Protein AF-A0AAU2W4Q5-F1 (afdb_monomer_lite)

Foldseek 3Di:
DCLFFKKKFKAAPPPGTPDIDTHNDPVVNVVVQVVCCVVCLQGAFIKMWMWGQDPVGIGTPDIDTHHHDHPPPPPVPPDDDD

Sequence (82 aa):
MDDQRYHLTLTATANGTVMNGWWAGRATAERKFTSWIGSYSVMPGARIALAEQAADGMRIELASKFRDGPPTVTVDRFRAVG

Radius of gyration: 17.55 Å; chains: 1; bounding box: 36×39×59 Å

pLDDT: mean 79.58, std 16.01, range [40.59, 94.81]

Secondary structure (DSSP, 8-state):
-----EEEEEEETTTEEEEEEEES-HHHHHHHHHHHHHHHTTSTT-EEEEEEEETTEEEEEEEEE--SS-------------

Structure (mmCIF, N/CA/C/O backbone):
data_AF-A0AAU2W4Q5-F1
#
_entry.id   AF-A0AAU2W4Q5-F1
#
loop_
_atom_site.group_PDB
_atom_site.id
_atom_site.type_symbol
_atom_site.label_atom_id
_atom_site.label_alt_id
_atom_site.label_comp_id
_atom_site.label_asym_id
_atom_site.label_entity_id
_atom_site.label_seq_id
_atom_site.pdbx_PDB_ins_code
_atom_site.Cartn_x
_atom_site.Cartn_y
_atom_site.Cartn_z
_atom_site.occupancy
_atom_site.B_iso_or_equiv
_atom_site.auth_seq_id
_atom_site.auth_comp_id
_atom_site.auth_asym_id
_atom_site.auth_atom_id
_atom_site.pdbx_PDB_model_num
ATOM 1 N N . MET A 1 1 ? -14.681 13.227 11.743 1.00 43.72 1 MET A N 1
ATOM 2 C CA . MET A 1 1 ? -14.308 11.891 12.241 1.00 43.72 1 MET A CA 1
ATOM 3 C C . MET A 1 1 ? -13.459 11.257 11.168 1.00 43.72 1 MET A C 1
ATOM 5 O O . MET A 1 1 ? -13.999 10.788 10.175 1.00 43.72 1 MET A O 1
ATOM 9 N N . ASP A 1 2 ? -12.144 11.328 11.319 1.00 57.69 2 ASP A N 1
ATOM 10 C CA . ASP A 1 2 ? -11.240 10.537 10.494 1.00 57.69 2 ASP A CA 1
ATOM 11 C C . ASP A 1 2 ? -11.094 9.168 11.154 1.00 57.69 2 ASP A C 1
ATOM 13 O O . ASP A 1 2 ? -10.128 8.896 11.853 1.00 57.69 2 ASP A O 1
ATOM 17 N N . ASP A 1 3 ? -12.079 8.291 10.937 1.00 73.81 3 ASP A N 1
ATOM 18 C CA . ASP A 1 3 ? -12.006 6.868 11.315 1.00 73.81 3 ASP A CA 1
ATOM 19 C C . ASP A 1 3 ? -11.055 6.080 10.395 1.00 73.81 3 ASP A C 1
ATOM 21 O O . ASP A 1 3 ? -11.137 4.857 10.284 1.00 73.81 3 ASP A O 1
ATOM 25 N N . GLN A 1 4 ? -10.161 6.770 9.685 1.00 81.38 4 GLN A N 1
ATOM 26 C CA . GLN A 1 4 ? -9.250 6.173 8.727 1.00 81.38 4 GLN A CA 1
ATOM 27 C C . GLN A 1 4 ? -8.086 5.516 9.473 1.00 81.38 4 GLN A C 1
ATOM 29 O O . GLN A 1 4 ? -7.073 6.145 9.746 1.00 81.38 4 GLN A O 1
ATOM 34 N N . ARG A 1 5 ? -8.254 4.242 9.837 1.00 89.38 5 ARG A N 1
ATOM 35 C CA . ARG A 1 5 ? -7.273 3.479 10.624 1.00 89.38 5 ARG A CA 1
ATOM 36 C C . ARG A 1 5 ? -6.209 2.797 9.782 1.00 89.38 5 ARG A C 1
ATOM 38 O O . ARG A 1 5 ? -5.145 2.490 10.291 1.00 89.38 5 ARG A O 1
ATOM 45 N N . TYR A 1 6 ? -6.469 2.532 8.511 1.00 92.81 6 TYR A N 1
ATOM 46 C CA . TYR A 1 6 ? -5.582 1.730 7.678 1.00 92.81 6 TYR A CA 1
ATOM 47 C C . TYR A 1 6 ? -4.813 2.604 6.698 1.00 92.81 6 TYR A C 1
ATOM 49 O O . TYR A 1 6 ? -5.416 3.261 5.855 1.00 92.81 6 TYR A O 1
ATOM 57 N N . HIS A 1 7 ? -3.488 2.572 6.775 1.00 93.06 7 HIS A N 1
ATOM 58 C CA . HIS A 1 7 ? -2.579 3.346 5.943 1.00 93.06 7 HIS A CA 1
ATOM 59 C C . HIS A 1 7 ? -1.836 2.430 4.971 1.00 93.06 7 HIS A C 1
ATOM 61 O O . HIS A 1 7 ? -1.104 1.536 5.387 1.00 93.06 7 HIS A O 1
ATOM 67 N N . LEU A 1 8 ? -2.009 2.645 3.670 1.00 93.50 8 LEU A N 1
ATOM 68 C CA . LEU A 1 8 ? -1.260 1.940 2.632 1.00 93.50 8 LEU A CA 1
ATOM 69 C C . LEU A 1 8 ? -0.158 2.853 2.110 1.00 93.50 8 LEU A C 1
ATOM 71 O O . LEU A 1 8 ? -0.434 3.983 1.710 1.00 93.50 8 LEU A O 1
ATOM 75 N N . THR A 1 9 ? 1.060 2.336 2.031 1.00 93.19 9 THR A N 1
ATOM 76 C CA . THR A 1 9 ? 2.222 3.059 1.513 1.00 93.19 9 THR A CA 1
ATOM 77 C C . THR A 1 9 ? 2.852 2.266 0.379 1.00 93.19 9 THR A C 1
ATOM 79 O O . THR A 1 9 ? 3.122 1.075 0.529 1.00 93.19 9 THR A O 1
ATOM 82 N N . LEU A 1 10 ? 3.116 2.931 -0.742 1.00 90.19 10 LEU A N 1
ATOM 83 C CA . LEU A 1 10 ? 3.936 2.448 -1.848 1.00 90.19 10 LEU A CA 1
ATOM 84 C C . LEU A 1 10 ? 5.242 3.242 -1.849 1.00 90.19 10 LEU A C 1
ATOM 86 O O . LEU A 1 10 ? 5.233 4.468 -1.979 1.00 90.19 10 LEU A O 1
ATOM 90 N N . THR A 1 11 ? 6.365 2.546 -1.753 1.00 89.19 11 THR A N 1
ATOM 91 C CA . THR A 1 11 ? 7.697 3.117 -1.958 1.00 89.19 11 THR A CA 1
ATOM 92 C C . THR A 1 11 ? 8.379 2.431 -3.133 1.00 89.19 11 THR A C 1
ATOM 94 O O . THR A 1 11 ? 8.103 1.269 -3.420 1.00 89.19 11 THR A O 1
ATOM 97 N N . ALA A 1 12 ? 9.263 3.145 -3.821 1.00 81.56 12 ALA A N 1
ATOM 98 C CA . ALA A 1 12 ? 10.104 2.578 -4.871 1.00 81.56 12 ALA A CA 1
ATOM 99 C C . ALA A 1 12 ? 11.562 2.965 -4.626 1.00 81.56 12 ALA A C 1
ATOM 101 O O . ALA A 1 12 ? 11.835 4.093 -4.203 1.00 81.56 12 ALA A O 1
ATOM 102 N N . THR A 1 13 ? 12.488 2.037 -4.897 1.00 71.69 13 THR A N 1
ATOM 103 C CA . THR A 1 13 ? 13.926 2.190 -4.604 1.00 71.69 13 THR A CA 1
ATOM 104 C C . THR A 1 13 ? 14.518 3.475 -5.187 1.00 71.69 13 THR A C 1
ATOM 106 O O . THR A 1 13 ? 15.402 4.064 -4.575 1.00 71.69 13 THR A O 1
ATOM 109 N N . ALA A 1 14 ? 14.005 3.950 -6.326 1.00 66.25 14 ALA A N 1
ATOM 110 C CA . ALA A 1 14 ? 14.517 5.153 -6.972 1.00 66.25 14 ALA A CA 1
ATOM 111 C C . ALA A 1 14 ? 14.178 6.457 -6.221 1.00 66.25 14 ALA A C 1
ATOM 113 O O . ALA A 1 14 ? 15.032 7.334 -6.152 1.00 66.25 14 ALA A O 1
ATOM 114 N N . ASN A 1 15 ? 12.969 6.599 -5.650 1.00 60.47 15 ASN A N 1
ATOM 115 C CA . ASN A 1 15 ? 12.410 7.926 -5.325 1.00 60.47 15 ASN A CA 1
ATOM 116 C C . ASN A 1 15 ? 11.679 8.036 -3.964 1.00 60.47 15 ASN A C 1
ATOM 118 O O . ASN A 1 15 ? 11.002 9.032 -3.715 1.00 60.47 15 ASN A O 1
ATOM 122 N N . GLY A 1 16 ? 11.791 7.056 -3.061 1.00 69.81 16 GLY A N 1
ATOM 123 C CA . GLY A 1 16 ? 11.119 7.122 -1.753 1.00 69.81 16 GLY A CA 1
ATOM 124 C C . GLY A 1 16 ? 9.615 6.823 -1.832 1.00 69.81 16 GLY A C 1
ATOM 125 O O . GLY A 1 16 ? 9.191 6.014 -2.660 1.00 69.81 16 GLY A O 1
ATOM 126 N N . THR A 1 17 ? 8.805 7.393 -0.929 1.00 76.06 17 THR A N 1
ATOM 127 C CA . THR A 1 17 ? 7.343 7.186 -0.923 1.00 76.06 17 THR A CA 1
ATOM 128 C C . THR A 1 17 ? 6.732 7.761 -2.195 1.00 76.06 17 THR A C 1
ATOM 130 O O . THR A 1 17 ? 6.681 8.973 -2.371 1.00 76.06 17 THR A O 1
ATOM 133 N N . VAL A 1 18 ? 6.249 6.879 -3.067 1.00 83.75 18 VAL A N 1
ATOM 134 C CA . VAL A 1 18 ? 5.619 7.236 -4.344 1.00 83.75 18 VAL A CA 1
ATOM 135 C C . VAL A 1 18 ? 4.159 7.600 -4.123 1.00 83.75 18 VAL A C 1
ATOM 137 O O . VAL A 1 18 ? 3.643 8.527 -4.739 1.00 83.75 18 VAL A O 1
ATOM 140 N N . MET A 1 19 ? 3.480 6.857 -3.249 1.00 90.50 19 MET A N 1
ATOM 141 C CA . MET A 1 19 ? 2.057 7.041 -3.006 1.00 90.50 19 MET A CA 1
ATOM 142 C C . MET A 1 19 ? 1.680 6.550 -1.614 1.00 90.50 19 MET A C 1
ATOM 144 O O . MET A 1 19 ? 2.239 5.574 -1.111 1.00 90.50 19 MET A O 1
ATOM 148 N N . ASN A 1 20 ? 0.709 7.214 -0.999 1.00 92.69 20 ASN A N 1
ATOM 149 C CA . ASN A 1 20 ? 0.088 6.757 0.232 1.00 92.69 20 ASN A CA 1
ATOM 150 C C . ASN A 1 20 ? -1.425 7.010 0.208 1.00 92.69 20 ASN A C 1
ATOM 152 O O . ASN A 1 20 ? -1.921 7.773 -0.622 1.00 92.69 20 ASN A O 1
ATOM 156 N N . GLY A 1 21 ? -2.156 6.318 1.077 1.00 92.38 21 GLY A N 1
ATOM 157 C CA . GLY A 1 21 ? -3.590 6.514 1.245 1.00 92.38 21 GLY A CA 1
ATOM 158 C C . GLY A 1 21 ? -4.095 5.951 2.566 1.00 92.38 21 GLY A C 1
ATOM 159 O O . GLY A 1 21 ? -3.506 5.023 3.121 1.00 92.38 21 GLY A O 1
ATOM 160 N N . TRP A 1 22 ? -5.197 6.515 3.049 1.00 93.88 22 TRP A N 1
ATOM 161 C CA . TRP A 1 22 ? -5.840 6.137 4.300 1.00 93.88 22 TRP A CA 1
ATOM 162 C C . TRP A 1 22 ? -7.254 5.597 4.040 1.00 93.88 22 TRP A C 1
ATOM 164 O O . TRP A 1 22 ? -7.968 6.065 3.151 1.00 93.88 22 TRP A O 1
ATOM 174 N N . TRP A 1 23 ? -7.655 4.574 4.796 1.00 93.62 23 TRP A N 1
ATOM 175 C CA . TRP A 1 23 ? -8.974 3.944 4.711 1.00 93.62 23 TRP A CA 1
ATOM 176 C C . TRP A 1 23 ? -9.509 3.580 6.090 1.00 93.62 23 TRP A C 1
ATOM 178 O O . TRP A 1 23 ? -8.768 3.156 6.971 1.00 93.62 23 TRP A O 1
ATOM 188 N N . ALA A 1 24 ? -10.827 3.678 6.260 1.00 90.06 24 ALA A N 1
ATOM 189 C CA . ALA A 1 24 ? -11.481 3.331 7.520 1.00 90.06 24 ALA A CA 1
ATOM 190 C C . ALA A 1 24 ? -11.664 1.822 7.738 1.00 90.06 24 ALA A C 1
ATOM 192 O O . ALA A 1 24 ? -11.646 1.348 8.868 1.00 90.06 24 ALA A O 1
ATOM 193 N N . GLY A 1 25 ? -11.824 1.050 6.660 1.00 90.50 25 GLY A N 1
ATOM 194 C CA . GLY A 1 25 ? -12.134 -0.377 6.743 1.00 90.50 25 GLY A CA 1
ATOM 195 C C . GLY A 1 25 ? -11.007 -1.273 6.245 1.00 90.50 25 GLY A C 1
ATOM 196 O O . GLY A 1 25 ? -10.560 -1.118 5.104 1.00 90.50 25 GLY A O 1
ATOM 197 N N . ARG A 1 26 ? -10.651 -2.284 7.048 1.00 90.19 26 ARG A N 1
ATOM 198 C CA . ARG A 1 26 ? -9.645 -3.308 6.723 1.00 90.19 26 ARG A CA 1
ATOM 199 C C . ARG A 1 26 ? -9.890 -3.949 5.362 1.00 90.19 26 ARG A C 1
ATOM 201 O O . ARG A 1 26 ? -9.023 -3.919 4.501 1.00 90.19 26 ARG A O 1
ATOM 208 N N . ALA A 1 27 ? -11.112 -4.430 5.125 1.00 92.88 27 ALA A N 1
ATOM 209 C CA . ALA A 1 27 ? -11.480 -5.100 3.876 1.00 92.88 27 ALA A CA 1
ATOM 210 C C . ALA A 1 27 ? -11.336 -4.195 2.637 1.00 92.88 27 ALA A C 1
ATOM 212 O O . ALA A 1 27 ? -11.068 -4.658 1.529 1.00 92.88 27 ALA A O 1
ATOM 213 N N . THR A 1 28 ? -11.519 -2.881 2.782 1.00 93.56 28 THR A N 1
ATOM 214 C CA . THR A 1 28 ? -11.280 -1.936 1.681 1.00 93.56 28 THR A CA 1
ATOM 215 C C . THR A 1 28 ? -9.789 -1.689 1.492 1.00 93.56 28 THR A C 1
ATOM 217 O O . THR A 1 28 ? -9.322 -1.685 0.353 1.00 93.56 28 THR A O 1
ATOM 220 N N . ALA A 1 29 ? -9.040 -1.556 2.585 1.00 93.25 29 ALA A N 1
ATOM 221 C CA . ALA A 1 29 ? -7.598 -1.370 2.545 1.00 93.25 29 ALA A CA 1
ATOM 222 C C . ALA A 1 29 ? -6.869 -2.592 1.951 1.00 93.25 29 ALA A C 1
ATOM 224 O O . ALA A 1 29 ? -6.004 -2.427 1.098 1.00 93.25 29 ALA A O 1
ATOM 225 N N . GLU A 1 30 ? -7.282 -3.816 2.287 1.00 93.31 30 GLU A N 1
ATOM 226 C CA . GLU A 1 30 ? -6.752 -5.066 1.716 1.00 93.31 30 GLU A CA 1
ATOM 227 C C . GLU A 1 30 ? -7.064 -5.205 0.214 1.00 93.31 30 GLU A C 1
ATOM 229 O O . GLU A 1 30 ? -6.208 -5.605 -0.583 1.00 93.31 30 GLU A O 1
ATOM 234 N N . ARG A 1 31 ? -8.270 -4.803 -0.214 1.00 94.81 31 ARG A N 1
ATOM 235 C CA . ARG A 1 31 ? -8.615 -4.739 -1.646 1.00 94.81 31 ARG A CA 1
ATOM 236 C C . ARG A 1 31 ? -7.727 -3.741 -2.389 1.00 94.81 31 ARG A C 1
ATOM 238 O O . ARG A 1 31 ? -7.267 -4.032 -3.493 1.00 94.81 31 ARG A O 1
ATOM 245 N N . LYS A 1 32 ? -7.448 -2.582 -1.785 1.00 93.44 32 LYS A N 1
ATOM 246 C CA . LYS A 1 32 ? -6.534 -1.581 -2.354 1.00 93.44 32 LYS A CA 1
ATOM 247 C C . LYS A 1 32 ? -5.088 -2.065 -2.369 1.00 93.44 32 LYS A C 1
ATOM 249 O O . LYS A 1 32 ? -4.438 -1.909 -3.396 1.00 93.44 32 LYS A O 1
ATOM 254 N N . PHE A 1 33 ? -4.634 -2.737 -1.314 1.00 91.38 33 PHE A N 1
ATOM 255 C CA . PHE A 1 33 ? -3.327 -3.393 -1.252 1.00 91.38 33 PHE A CA 1
ATOM 256 C C . PHE A 1 33 ? -3.143 -4.368 -2.425 1.00 91.38 33 PHE A C 1
ATOM 258 O O . PHE A 1 33 ? -2.183 -4.250 -3.182 1.00 91.38 33 PHE A O 1
ATOM 265 N N . THR A 1 34 ? -4.116 -5.252 -2.658 1.00 91.81 34 THR A N 1
ATOM 266 C CA . THR A 1 34 ? -4.076 -6.217 -3.773 1.00 91.81 34 THR A CA 1
ATOM 267 C C . THR A 1 34 ? -4.089 -5.523 -5.139 1.00 91.81 34 THR A C 1
ATOM 269 O O . THR A 1 34 ? -3.328 -5.882 -6.037 1.00 91.81 34 THR A O 1
ATOM 272 N N . SER A 1 35 ? -4.913 -4.484 -5.297 1.00 93.94 35 SER A N 1
ATOM 273 C CA . SER A 1 35 ? -4.963 -3.682 -6.525 1.00 93.94 35 SER A CA 1
ATOM 274 C C . SER A 1 35 ? -3.634 -2.971 -6.815 1.00 93.94 35 SER A C 1
ATOM 276 O O . SER A 1 35 ? -3.196 -2.931 -7.968 1.00 93.94 35 SER A O 1
ATOM 278 N N . TRP A 1 36 ? -2.961 -2.453 -5.784 1.00 92.50 36 TRP A N 1
ATOM 279 C CA . TRP A 1 36 ? -1.650 -1.819 -5.923 1.00 92.50 36 TRP A CA 1
ATOM 280 C C . TRP A 1 36 ? -0.564 -2.838 -6.264 1.00 92.50 36 TRP A C 1
ATOM 282 O O . TRP A 1 36 ? 0.287 -2.539 -7.094 1.00 92.50 36 TRP A O 1
ATOM 292 N N . ILE A 1 37 ? -0.617 -4.054 -5.712 1.00 88.62 37 ILE A N 1
ATOM 293 C CA . ILE A 1 37 ? 0.287 -5.138 -6.124 1.00 88.62 37 ILE A CA 1
ATOM 294 C C . ILE A 1 37 ? 0.143 -5.411 -7.622 1.00 88.62 37 ILE A C 1
ATOM 296 O O . ILE A 1 37 ? 1.139 -5.411 -8.342 1.00 88.62 37 ILE A O 1
ATOM 300 N N . GLY A 1 38 ? -1.086 -5.588 -8.113 1.00 88.31 38 GLY A N 1
ATOM 301 C CA . GLY A 1 38 ? -1.321 -5.842 -9.537 1.00 88.31 38 GLY A CA 1
ATOM 302 C C . GLY A 1 38 ? -0.815 -4.716 -10.445 1.00 88.31 38 GLY A C 1
ATOM 303 O O . GLY A 1 38 ? -0.315 -4.983 -11.531 1.00 88.31 38 GLY A O 1
ATOM 304 N N . SER A 1 39 ? -0.892 -3.468 -9.981 1.00 88.94 39 SER A N 1
ATOM 305 C CA . SER A 1 39 ? -0.544 -2.291 -10.789 1.00 88.94 39 SER A CA 1
ATOM 306 C C . SER A 1 39 ? 0.940 -1.916 -10.721 1.00 88.94 39 SER A C 1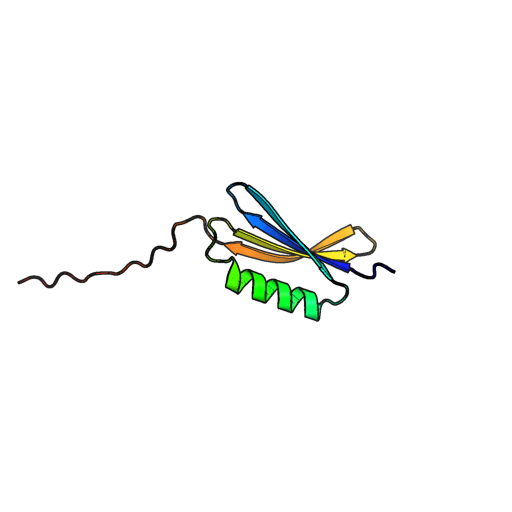
ATOM 308 O O . SER A 1 39 ? 1.503 -1.449 -11.707 1.00 88.94 39 SER A O 1
ATOM 310 N N . TYR A 1 40 ? 1.581 -2.104 -9.564 1.00 86.38 40 TYR A N 1
ATOM 311 C CA . TYR A 1 40 ? 2.915 -1.565 -9.278 1.00 86.38 40 TYR A CA 1
ATOM 312 C C . TYR A 1 40 ? 3.975 -2.636 -9.007 1.00 86.38 40 TYR A C 1
ATOM 314 O O . TYR A 1 40 ? 5.137 -2.289 -8.826 1.00 86.38 40 TYR A O 1
ATOM 322 N N . SER A 1 41 ? 3.633 -3.928 -9.024 1.00 81.94 41 SER A N 1
ATOM 323 C CA . SER A 1 41 ? 4.623 -5.015 -8.877 1.00 81.94 41 SER A CA 1
ATOM 324 C C . SER A 1 41 ? 5.695 -5.033 -9.969 1.00 81.94 41 SER A C 1
ATOM 326 O O . SER A 1 41 ? 6.783 -5.557 -9.746 1.00 81.94 41 SER A O 1
ATOM 328 N N . VAL A 1 42 ? 5.408 -4.443 -11.133 1.00 82.81 42 VAL A N 1
ATOM 329 C CA . VAL A 1 42 ? 6.355 -4.298 -12.250 1.00 82.81 42 VAL A CA 1
ATOM 330 C C . VAL A 1 42 ? 7.361 -3.164 -12.046 1.00 82.81 42 VAL A C 1
ATOM 332 O O . VAL A 1 42 ? 8.342 -3.079 -12.782 1.00 82.81 42 VAL A O 1
ATOM 335 N N . MET A 1 43 ? 7.117 -2.272 -11.082 1.00 80.88 43 MET A N 1
ATOM 336 C CA . MET A 1 43 ? 8.020 -1.168 -10.791 1.00 80.88 43 MET A CA 1
ATOM 337 C C . MET A 1 43 ? 9.236 -1.707 -10.018 1.00 80.88 43 MET A C 1
ATOM 339 O O . MET A 1 43 ? 9.061 -2.325 -8.962 1.00 80.88 43 MET A O 1
ATOM 343 N N . PRO A 1 44 ? 10.4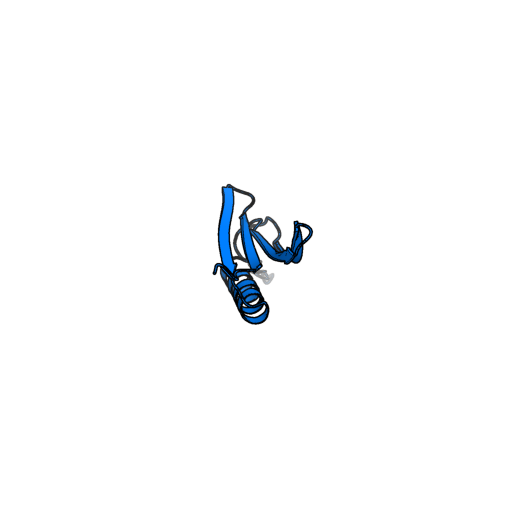68 -1.480 -10.513 1.00 78.69 44 PRO A N 1
ATOM 344 C CA . PRO A 1 44 ? 11.675 -1.969 -9.860 1.00 78.69 44 PRO A CA 1
ATOM 345 C C . PRO A 1 44 ? 11.763 -1.494 -8.413 1.00 78.69 44 PRO A C 1
ATOM 347 O O . PRO A 1 44 ? 11.596 -0.306 -8.116 1.00 78.69 44 PRO A O 1
ATOM 350 N N . GLY A 1 45 ? 11.963 -2.453 -7.509 1.00 82.50 45 GLY A N 1
ATOM 351 C CA . GLY A 1 45 ? 12.140 -2.151 -6.097 1.00 82.50 45 GLY A CA 1
ATOM 352 C C . GLY A 1 45 ? 10.888 -1.607 -5.406 1.00 82.50 45 GLY A C 1
ATOM 353 O O . GLY A 1 45 ? 10.981 -1.028 -4.321 1.00 82.50 45 GLY A O 1
ATOM 354 N N . ALA A 1 46 ? 9.710 -1.782 -6.014 1.00 86.81 46 ALA A N 1
ATOM 355 C CA . ALA A 1 46 ? 8.454 -1.421 -5.384 1.00 86.81 46 ALA A CA 1
ATOM 356 C C . ALA A 1 46 ? 8.259 -2.191 -4.073 1.00 86.81 46 ALA A C 1
ATOM 358 O O . ALA A 1 46 ? 8.466 -3.406 -3.975 1.00 86.81 46 ALA A O 1
ATOM 359 N N . ARG A 1 47 ? 7.810 -1.475 -3.051 1.00 88.94 47 ARG A N 1
ATOM 360 C CA . ARG A 1 47 ? 7.392 -2.032 -1.774 1.00 88.94 47 ARG A CA 1
ATOM 361 C C . ARG A 1 47 ? 6.047 -1.441 -1.409 1.00 88.94 47 ARG A C 1
ATOM 363 O O . ARG A 1 47 ? 5.882 -0.228 -1.386 1.00 88.94 47 ARG A O 1
ATOM 370 N N . ILE A 1 48 ? 5.096 -2.313 -1.112 1.00 91.00 48 ILE A N 1
ATOM 371 C CA . ILE A 1 48 ? 3.746 -1.933 -0.706 1.00 91.00 48 ILE A CA 1
ATOM 372 C C . ILE A 1 48 ? 3.547 -2.440 0.714 1.00 91.00 48 ILE A C 1
ATOM 374 O O . ILE A 1 48 ? 3.794 -3.615 0.987 1.00 91.00 48 ILE A O 1
ATOM 378 N N . ALA A 1 49 ? 3.130 -1.568 1.623 1.00 93.25 49 ALA A N 1
ATOM 379 C CA . ALA A 1 49 ? 2.885 -1.905 3.018 1.00 93.25 49 ALA A CA 1
ATOM 380 C C . ALA A 1 49 ? 1.529 -1.361 3.458 1.00 93.25 49 ALA A C 1
ATOM 382 O O . ALA A 1 49 ? 1.266 -0.174 3.295 1.00 93.25 49 ALA A O 1
ATOM 383 N N . LEU A 1 50 ? 0.689 -2.230 4.013 1.00 93.25 50 LEU A N 1
ATOM 384 C CA . LEU A 1 50 ? -0.538 -1.873 4.703 1.00 93.25 50 LEU A CA 1
ATOM 385 C C . LEU A 1 50 ? -0.261 -1.866 6.203 1.00 93.25 50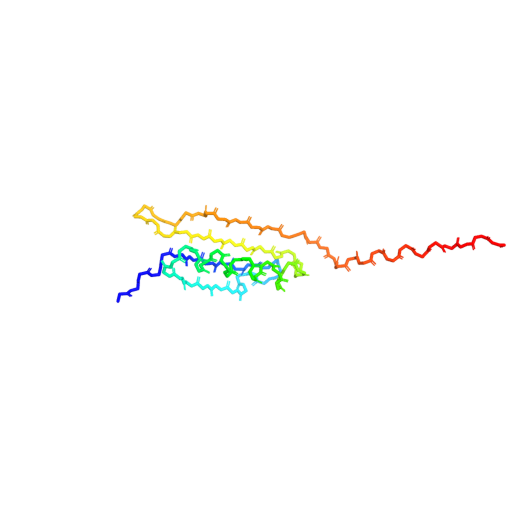 LEU A C 1
ATOM 387 O O . LEU A 1 50 ? 0.156 -2.879 6.767 1.00 93.25 50 LEU A O 1
ATOM 391 N N . ALA A 1 51 ? -0.524 -0.737 6.835 1.00 94.25 51 ALA A N 1
ATOM 392 C CA . ALA A 1 51 ? -0.446 -0.559 8.266 1.00 94.25 51 ALA A CA 1
ATOM 393 C C . ALA A 1 51 ? -1.824 -0.258 8.851 1.00 94.25 51 ALA A C 1
ATOM 395 O O . ALA A 1 51 ? -2.660 0.357 8.197 1.00 94.25 51 ALA A O 1
ATOM 396 N N . GL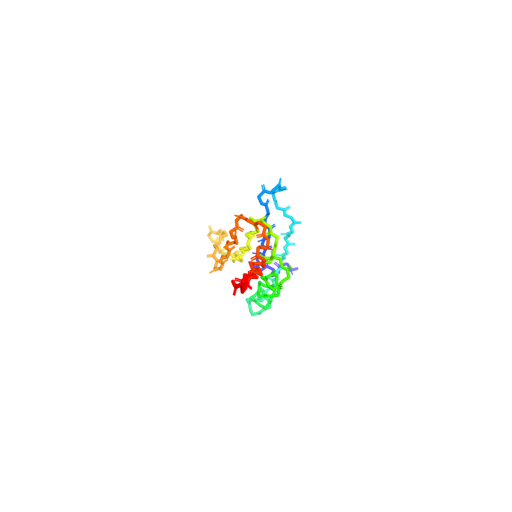U A 1 52 ? -2.040 -0.656 10.092 1.00 92.94 52 GLU A N 1
ATOM 397 C CA . GLU A 1 52 ? -3.172 -0.259 10.914 1.00 92.94 52 GLU A CA 1
ATOM 398 C C . GLU A 1 52 ? -2.686 0.684 12.016 1.00 92.94 52 GLU A C 1
ATOM 400 O O . GLU A 1 52 ? -1.664 0.447 12.658 1.00 92.94 52 GLU A O 1
ATOM 405 N N . GLN A 1 53 ? -3.416 1.768 12.231 1.00 91.06 53 GLN A N 1
ATOM 406 C CA . GLN A 1 53 ? -3.267 2.651 13.369 1.00 91.06 53 GLN A CA 1
ATOM 407 C C . GLN A 1 53 ? -4.046 2.048 14.537 1.00 91.06 53 GLN A C 1
ATOM 409 O O . GLN A 1 53 ? -5.278 2.084 14.582 1.00 91.06 53 GLN A O 1
ATOM 414 N N . ALA A 1 54 ? -3.296 1.481 15.472 1.00 84.50 54 ALA A N 1
ATOM 415 C CA . ALA A 1 54 ? -3.778 1.014 16.756 1.00 84.50 54 ALA A CA 1
ATOM 416 C C . ALA A 1 54 ? -3.564 2.096 17.829 1.00 84.50 54 ALA A C 1
ATOM 418 O O . ALA A 1 54 ? -2.934 3.130 17.595 1.00 84.50 54 ALA A O 1
ATOM 419 N N . ALA A 1 55 ? -4.107 1.863 19.025 1.00 81.94 55 ALA A N 1
ATOM 420 C CA . ALA A 1 55 ? -4.000 2.804 20.140 1.00 81.94 55 ALA A CA 1
ATOM 421 C C . ALA A 1 55 ? -2.547 3.039 20.601 1.00 81.94 55 ALA A C 1
ATOM 423 O O . ALA A 1 55 ? -2.245 4.085 21.168 1.00 81.94 55 ALA A O 1
ATOM 424 N N . ASP A 1 56 ? -1.658 2.077 20.355 1.00 84.00 56 ASP A N 1
ATOM 425 C CA . ASP A 1 56 ? -0.244 2.081 20.732 1.00 84.00 56 ASP A CA 1
ATOM 426 C C . ASP A 1 56 ? 0.699 2.502 19.589 1.00 84.00 56 ASP A C 1
ATOM 428 O O . ASP A 1 56 ? 1.911 2.589 19.791 1.00 84.00 56 ASP A O 1
ATOM 432 N N . GLY A 1 57 ? 0.163 2.807 18.401 1.00 85.94 57 GLY A N 1
ATOM 433 C CA . GLY A 1 57 ? 0.937 3.280 17.257 1.00 85.94 57 GLY A CA 1
ATOM 434 C C . GLY A 1 57 ? 0.540 2.628 15.935 1.00 85.94 57 GLY A C 1
ATOM 435 O O . GLY A 1 57 ? -0.548 2.085 15.773 1.00 85.94 57 GLY A O 1
ATOM 436 N N . MET A 1 58 ? 1.429 2.720 14.944 1.00 88.81 58 MET A N 1
ATOM 437 C CA . MET A 1 58 ? 1.199 2.165 13.610 1.00 88.81 58 MET A CA 1
ATOM 438 C C . MET A 1 58 ? 1.821 0.769 13.500 1.00 88.81 58 MET A C 1
ATOM 440 O O . MET A 1 58 ? 3.030 0.602 13.660 1.00 88.81 58 MET A O 1
ATOM 444 N N . ARG A 1 59 ? 0.996 -0.232 13.199 1.00 89.56 59 ARG A N 1
ATOM 445 C CA . ARG A 1 59 ? 1.373 -1.643 13.084 1.00 89.56 59 ARG A CA 1
ATOM 446 C C . ARG A 1 59 ? 1.294 -2.087 11.630 1.00 89.56 59 ARG A C 1
ATOM 448 O O . ARG A 1 59 ? 0.274 -1.892 10.986 1.00 89.56 59 ARG A O 1
ATOM 455 N N . ILE A 1 60 ? 2.356 -2.686 11.096 1.00 89.00 60 ILE A N 1
ATOM 456 C CA . ILE A 1 60 ? 2.326 -3.241 9.735 1.00 89.00 60 ILE A CA 1
ATOM 457 C C . ILE A 1 60 ? 1.546 -4.557 9.752 1.00 89.00 60 ILE A C 1
ATOM 459 O O . ILE A 1 60 ? 1.972 -5.512 10.396 1.00 89.00 60 ILE A O 1
ATOM 463 N N . GLU A 1 61 ? 0.439 -4.604 9.016 1.00 90.00 61 GLU A N 1
ATOM 464 C CA . GLU A 1 61 ? -0.419 -5.786 8.898 1.00 90.00 61 GLU A CA 1
ATOM 465 C C . GLU A 1 61 ? -0.050 -6.624 7.669 1.00 90.00 61 GLU A C 1
ATOM 467 O O . GLU A 1 61 ? 0.060 -7.844 7.759 1.00 90.00 61 GLU A O 1
ATOM 472 N N . LEU A 1 62 ? 0.204 -5.982 6.521 1.00 88.19 62 LEU A N 1
ATOM 473 C CA . LEU A 1 62 ? 0.638 -6.658 5.294 1.00 88.19 62 LEU A CA 1
ATOM 474 C C . LEU A 1 62 ? 1.810 -5.915 4.659 1.00 88.19 62 LEU A C 1
ATOM 476 O O . LEU A 1 62 ? 1.849 -4.686 4.641 1.00 88.19 62 LEU A O 1
ATOM 480 N N . ALA A 1 63 ? 2.751 -6.65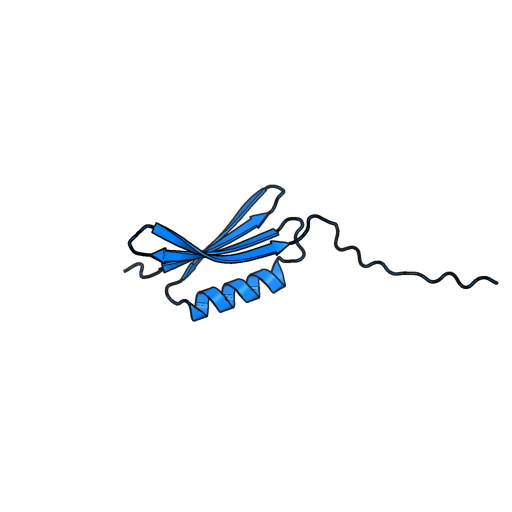1 4.072 1.00 87.81 63 ALA A N 1
ATOM 481 C CA . ALA A 1 63 ? 3.831 -6.059 3.296 1.00 87.81 63 ALA A CA 1
ATOM 482 C C . ALA A 1 63 ? 4.235 -6.954 2.124 1.00 87.81 63 ALA A C 1
ATOM 484 O O . ALA A 1 63 ? 4.298 -8.176 2.235 1.00 87.81 63 ALA A O 1
ATOM 485 N N . SER A 1 64 ? 4.549 -6.334 0.993 1.00 85.00 64 SER A N 1
ATOM 486 C CA . SER A 1 64 ? 5.118 -6.985 -0.184 1.00 85.00 64 SER A CA 1
ATOM 487 C C . SER A 1 64 ? 6.303 -6.178 -0.689 1.00 85.00 64 SER A C 1
ATOM 489 O O . SER A 1 64 ? 6.264 -4.948 -0.712 1.00 85.00 64 SER A O 1
ATOM 491 N N . LYS A 1 65 ? 7.371 -6.877 -1.075 1.00 80.88 65 LYS A N 1
ATOM 492 C CA . LYS A 1 65 ? 8.570 -6.294 -1.679 1.00 80.88 65 LYS A CA 1
ATOM 493 C C . LYS A 1 65 ? 8.821 -6.994 -3.006 1.00 80.88 65 LYS A C 1
ATOM 495 O O . LYS A 1 65 ? 8.918 -8.219 -3.038 1.00 80.88 65 LYS A O 1
ATOM 500 N N . PHE A 1 66 ? 8.961 -6.215 -4.066 1.00 79.56 66 PHE A N 1
ATOM 501 C CA . PHE A 1 66 ? 9.277 -6.708 -5.399 1.00 79.56 66 PHE A CA 1
ATOM 502 C C . PHE A 1 66 ? 10.777 -6.558 -5.661 1.00 79.56 66 PHE A C 1
ATOM 504 O O . PHE A 1 66 ? 11.435 -5.664 -5.120 1.00 79.56 66 PHE A O 1
ATOM 511 N N . ARG A 1 67 ? 11.349 -7.511 -6.404 1.00 69.38 67 ARG A N 1
ATOM 512 C CA . ARG A 1 67 ? 12.792 -7.555 -6.666 1.00 69.38 67 ARG A CA 1
ATOM 513 C C . ARG A 1 67 ? 13.186 -6.379 -7.562 1.00 69.38 67 ARG A C 1
ATOM 515 O O . ARG A 1 67 ? 12.464 -6.045 -8.494 1.00 69.38 67 ARG A O 1
ATOM 522 N N . ASP A 1 68 ? 14.347 -5.792 -7.297 1.00 64.3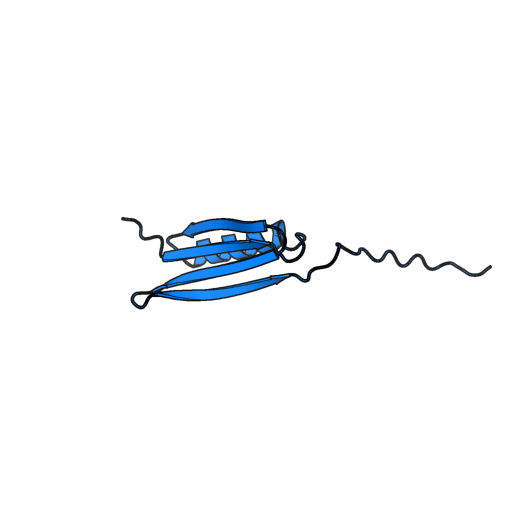1 68 ASP A N 1
ATOM 523 C CA . ASP A 1 68 ? 15.001 -4.904 -8.254 1.00 64.31 68 ASP A CA 1
ATOM 524 C C . ASP A 1 68 ? 15.528 -5.752 -9.415 1.00 64.31 68 ASP A C 1
ATOM 526 O O . ASP A 1 68 ? 16.364 -6.641 -9.239 1.00 64.31 68 ASP A O 1
ATOM 530 N N . GLY A 1 69 ? 14.981 -5.516 -10.598 1.00 53.09 69 GLY A N 1
ATOM 531 C CA . GLY A 1 69 ? 15.405 -6.129 -11.845 1.00 53.09 69 GLY A CA 1
ATOM 532 C C . GLY A 1 69 ? 14.490 -5.659 -12.971 1.00 53.09 69 GLY A C 1
ATOM 533 O O . GLY A 1 69 ? 13.304 -5.433 -12.719 1.00 53.09 69 GLY A O 1
ATOM 534 N N . PRO A 1 70 ? 14.999 -5.469 -14.201 1.00 51.88 70 PRO A N 1
ATOM 535 C CA . PRO A 1 70 ? 14.124 -5.215 -15.339 1.00 51.88 70 PRO A CA 1
ATOM 536 C C . PRO A 1 70 ? 13.083 -6.344 -15.431 1.00 51.88 70 PRO A C 1
ATOM 538 O O . PRO A 1 70 ? 13.400 -7.469 -15.034 1.00 51.88 70 PRO A O 1
ATOM 541 N N . PRO A 1 71 ? 11.864 -6.102 -15.953 1.00 48.50 71 PRO A N 1
ATOM 542 C CA . PRO A 1 71 ? 10.948 -7.180 -16.299 1.00 48.50 71 PRO A CA 1
ATOM 543 C C . PRO A 1 71 ? 11.603 -8.014 -17.406 1.00 48.50 71 PRO A C 1
ATOM 545 O O . PRO A 1 71 ? 11.420 -7.766 -18.595 1.00 48.50 71 PRO A O 1
ATOM 548 N N . THR A 1 72 ? 12.460 -8.962 -17.031 1.00 45.22 72 THR A N 1
ATOM 549 C CA . THR A 1 72 ? 13.103 -9.862 -17.975 1.00 45.22 72 THR A CA 1
ATOM 550 C C . THR A 1 72 ? 12.056 -10.889 -18.362 1.00 45.22 72 THR A C 1
ATOM 552 O O . THR A 1 72 ? 11.912 -11.934 -17.734 1.00 45.22 72 THR A O 1
ATOM 555 N N . VAL A 1 73 ? 11.301 -10.582 -19.415 1.00 49.19 73 VAL A N 1
ATOM 556 C CA . VAL A 1 73 ? 10.759 -11.637 -20.263 1.00 49.19 73 VAL A CA 1
ATOM 557 C C . VAL A 1 73 ? 11.979 -12.273 -20.921 1.00 49.19 73 VAL A C 1
ATOM 559 O O . VAL A 1 73 ? 12.472 -11.791 -21.939 1.00 49.19 73 VAL A O 1
ATOM 562 N N . THR A 1 74 ? 12.525 -13.317 -20.302 1.00 40.59 74 THR A N 1
ATOM 563 C CA . THR A 1 74 ? 13.488 -14.182 -20.979 1.00 40.59 74 THR A CA 1
ATOM 564 C C . THR A 1 74 ? 12.714 -14.901 -22.076 1.00 40.59 74 THR A C 1
ATOM 566 O O . THR A 1 74 ? 12.089 -15.932 -21.842 1.00 40.59 74 THR A O 1
ATOM 569 N N . VAL A 1 75 ? 12.692 -14.321 -23.277 1.00 50.91 75 VAL A N 1
ATOM 570 C CA . VAL A 1 75 ? 12.328 -15.064 -24.480 1.00 50.91 75 VAL A CA 1
ATOM 571 C C . VAL A 1 75 ? 13.528 -15.947 -24.775 1.00 50.91 75 VAL A C 1
ATOM 573 O O . VAL A 1 75 ? 14.484 -15.512 -25.417 1.00 50.91 75 VAL A O 1
ATOM 576 N N . ASP A 1 76 ? 13.510 -17.166 -24.247 1.00 41.41 76 ASP A N 1
ATOM 577 C CA . ASP A 1 76 ? 14.493 -18.178 -24.607 1.00 41.41 76 ASP A CA 1
ATOM 578 C C . ASP A 1 76 ? 14.233 -18.570 -26.068 1.00 41.41 76 ASP A C 1
ATOM 580 O O . ASP A 1 76 ? 13.398 -19.416 -26.396 1.00 41.41 76 ASP A O 1
ATOM 584 N N . ARG A 1 77 ? 14.864 -17.838 -26.992 1.00 56.38 77 ARG A N 1
ATOM 585 C CA . ARG A 1 77 ? 14.885 -18.206 -28.403 1.00 56.38 77 ARG A CA 1
ATOM 586 C C . ARG A 1 77 ? 15.815 -19.408 -28.512 1.00 56.38 77 ARG A C 1
ATOM 588 O O . ARG A 1 77 ? 17.014 -19.238 -28.722 1.00 56.38 77 ARG A O 1
ATOM 595 N N . PHE A 1 78 ? 15.248 -20.608 -28.412 1.00 47.50 78 PHE A N 1
ATOM 596 C CA . PHE A 1 78 ? 15.913 -21.831 -28.845 1.00 47.50 78 PHE A CA 1
ATOM 597 C C . PHE A 1 78 ? 16.396 -21.635 -30.285 1.00 47.50 78 PHE A C 1
ATOM 599 O O . PHE A 1 78 ? 15.614 -21.600 -31.237 1.00 47.50 78 PHE A O 1
ATOM 606 N N . ARG A 1 79 ? 17.707 -21.464 -30.446 1.00 56.56 79 ARG A N 1
ATOM 607 C CA . ARG A 1 79 ? 18.366 -21.559 -31.742 1.00 56.56 79 ARG A CA 1
ATOM 608 C C . ARG A 1 79 ? 18.407 -23.040 -32.094 1.00 56.56 79 ARG A C 1
ATOM 610 O O . ARG A 1 79 ? 19.193 -23.786 -31.518 1.00 56.56 79 ARG A O 1
ATOM 617 N N . ALA A 1 80 ? 17.552 -23.453 -33.025 1.00 51.66 80 ALA A N 1
ATOM 618 C CA . ALA A 1 80 ? 17.724 -24.720 -33.714 1.00 51.66 80 ALA A CA 1
ATOM 619 C C . ALA A 1 80 ? 19.097 -24.705 -34.399 1.00 51.66 80 ALA A C 1
ATOM 621 O O . ALA A 1 80 ? 19.415 -23.801 -35.175 1.00 51.66 80 ALA A O 1
ATOM 622 N N . VAL A 1 81 ? 19.925 -25.676 -34.030 1.00 59.09 81 VAL A N 1
ATOM 623 C CA . VAL A 1 81 ? 21.122 -26.051 -34.772 1.00 59.09 81 VAL A CA 1
ATOM 624 C C . VAL A 1 81 ? 20.681 -26.699 -36.084 1.00 59.09 81 VAL A C 1
ATOM 626 O O . VAL A 1 81 ? 19.806 -27.564 -36.085 1.00 59.09 81 VAL A O 1
ATOM 629 N N . GLY A 1 82 ? 21.265 -26.241 -37.183 1.00 61.91 82 GLY A N 1
ATOM 630 C CA . GLY A 1 82 ? 21.197 -26.829 -38.515 1.00 61.91 82 GLY A CA 1
ATOM 631 C C . GLY A 1 82 ? 22.562 -26.684 -39.156 1.00 61.91 82 GLY A C 1
ATOM 632 O O . GLY A 1 82 ? 23.197 -25.634 -38.892 1.00 61.91 82 GLY A O 1
#